Protein AF-A0A7Y3H0H1-F1 (afdb_monomer)

Secondary structure (DSSP, 8-state):
-EETTEE---SSSS--EEEEEEE-SS--EEEEEEEEGGG-GGG-HHHHHHTTSTTTT--TTSSSTTTT---GGGS--

Foldseek 3Di:
DCFPNDDDDDPDPDFDKDWDWDADPVGDIDGPDMDGDVRCCVVVVVQVVLCPDPCRQVCPPPPDPPPVDDDPVPDDD

Radius of gyration: 16.42 Å; Cα contacts (8 Å, |Δi|>4): 63; chains: 1; bounding box: 45×38×40 Å

pLDDT: mean 87.2, std 6.64, range [69.38, 98.44]

Nearest PDB structures (foldseek):
  6qlc-assembly1_A-2  TM=4.703E-01  e=2.948E+00  Pseudomonas phage LUZ7

Solvent-accessible surface area (backbone atoms only — not comparable to full-atom values): 5299 Å² total; per-residue (Å²): 92,81,56,83,96,36,82,48,87,64,101,53,101,70,78,69,70,50,74,43,73,47,69,52,95,92,64,54,77,41,82,77,45,76,37,36,69,87,62,40,53,90,77,36,70,66,53,65,55,28,72,72,40,98,64,42,81,72,49,90,86,48,99,46,85,70,74,85,70,70,59,85,89,71,58,85,132

Structure (mmCIF, N/CA/C/O backbone):
data_AF-A0A7Y3H0H1-F1
#
_entry.id   AF-A0A7Y3H0H1-F1
#
loop_
_atom_site.group_PDB
_atom_site.id
_atom_site.type_symbol
_atom_site.label_atom_id
_atom_site.label_alt_id
_atom_site.label_comp_id
_atom_site.label_asym_id
_atom_site.label_entity_id
_atom_site.label_seq_id
_atom_site.pdbx_PDB_ins_code
_atom_site.Cartn_x
_atom_site.Cartn_y
_atom_site.Cartn_z
_atom_site.occupancy
_atom_site.B_iso_or_equiv
_atom_site.auth_seq_id
_atom_site.auth_comp_id
_atom_site.auth_asym_id
_atom_site.auth_atom_id
_atom_site.pdbx_PDB_model_num
ATOM 1 N N . MET A 1 1 ? -10.186 9.704 -11.423 1.00 77.81 1 MET A N 1
ATOM 2 C CA . MET A 1 1 ? -10.186 8.807 -10.248 1.00 77.81 1 MET A CA 1
ATOM 3 C C . MET A 1 1 ? -9.750 9.620 -9.036 1.00 77.81 1 MET A C 1
ATOM 5 O O . MET A 1 1 ? -8.906 10.494 -9.200 1.00 77.81 1 MET A O 1
ATOM 9 N N . TYR A 1 2 ? -10.319 9.385 -7.851 1.00 81.81 2 TYR A N 1
ATOM 10 C CA . TYR A 1 2 ? -9.822 9.989 -6.608 1.00 81.81 2 TYR A CA 1
ATOM 11 C C . TYR A 1 2 ? -8.921 8.974 -5.902 1.00 81.81 2 TYR A C 1
ATOM 13 O O . TYR A 1 2 ? -9.385 7.900 -5.524 1.00 81.81 2 TYR A O 1
ATOM 21 N N . TYR A 1 3 ? -7.627 9.269 -5.795 1.00 87.25 3 TYR A N 1
ATOM 22 C CA . TYR A 1 3 ? -6.630 8.337 -5.266 1.00 87.25 3 TYR A CA 1
ATOM 23 C C . TYR A 1 3 ? -5.508 9.104 -4.575 1.00 87.25 3 TYR A C 1
ATOM 25 O O . TYR A 1 3 ? -5.006 10.088 -5.115 1.00 87.25 3 TYR A O 1
ATOM 33 N N . ASN A 1 4 ? -5.101 8.651 -3.386 1.00 87.25 4 ASN A N 1
ATOM 34 C CA . ASN A 1 4 ? -4.100 9.337 -2.568 1.00 87.25 4 ASN A CA 1
ATOM 35 C C . ASN A 1 4 ? -4.444 10.822 -2.309 1.00 87.25 4 ASN A C 1
ATOM 37 O O . ASN A 1 4 ? -3.613 11.709 -2.500 1.00 87.25 4 ASN A O 1
ATOM 41 N N . TYR A 1 5 ? -5.702 11.082 -1.932 1.00 86.75 5 TYR A N 1
ATOM 42 C CA . TYR A 1 5 ? -6.260 12.406 -1.600 1.00 86.75 5 TYR A CA 1
ATOM 43 C C . TYR A 1 5 ? -6.179 13.473 -2.700 1.00 86.75 5 TYR A C 1
ATOM 45 O O . TYR A 1 5 ? -6.321 14.667 -2.433 1.00 86.75 5 TYR A O 1
ATOM 53 N N . LYS A 1 6 ? -5.981 13.053 -3.950 1.00 87.00 6 LYS A N 1
ATOM 54 C CA . LYS A 1 6 ? -5.965 13.936 -5.113 1.00 87.00 6 LYS A CA 1
ATOM 55 C C . LYS A 1 6 ? -6.808 13.363 -6.240 1.00 87.00 6 LYS A C 1
ATOM 57 O O . LYS A 1 6 ? -6.917 12.146 -6.408 1.00 87.00 6 LYS A O 1
ATOM 62 N N . GLU A 1 7 ? -7.373 14.256 -7.041 1.00 86.50 7 GLU A N 1
ATOM 63 C CA . GLU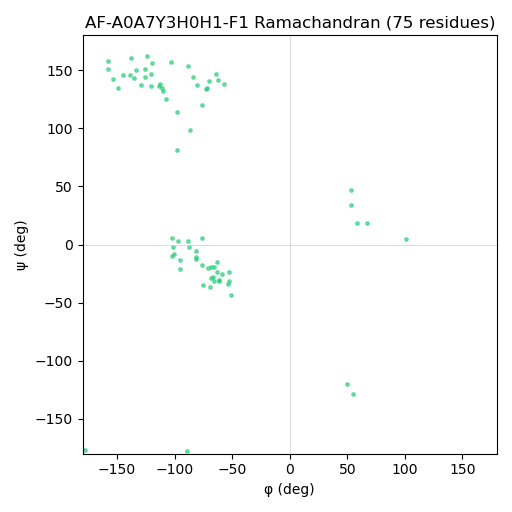 A 1 7 ? -7.892 13.867 -8.343 1.00 86.50 7 GLU A CA 1
ATOM 64 C C . GLU A 1 7 ? -6.728 13.585 -9.295 1.00 86.50 7 GLU A C 1
ATOM 66 O O . GLU A 1 7 ? -5.751 14.333 -9.364 1.00 86.50 7 GLU A O 1
ATOM 71 N N . GLY A 1 8 ? -6.815 12.468 -10.012 1.00 83.25 8 GLY A N 1
ATOM 72 C CA . GLY A 1 8 ? -5.797 12.066 -10.969 1.00 83.25 8 GLY A CA 1
ATOM 73 C C . GLY A 1 8 ? -6.146 10.778 -11.706 1.00 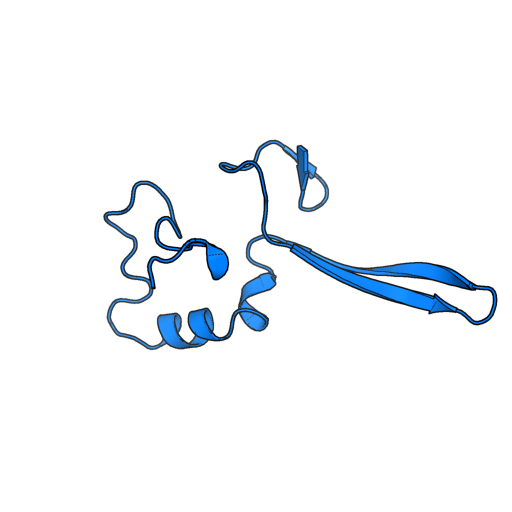83.25 8 GLY A C 1
ATOM 74 O O . GLY A 1 8 ? -7.233 10.207 -11.553 1.00 83.25 8 GLY A O 1
ATOM 75 N N . GLY A 1 9 ? -5.204 10.342 -12.537 1.00 77.88 9 GLY A N 1
ATOM 76 C CA . GLY A 1 9 ? -5.207 9.026 -13.164 1.00 77.88 9 GLY A CA 1
ATOM 77 C C . GLY A 1 9 ? -4.218 8.091 -12.475 1.00 77.88 9 GLY A C 1
ATOM 78 O O . GLY A 1 9 ? -3.251 8.538 -11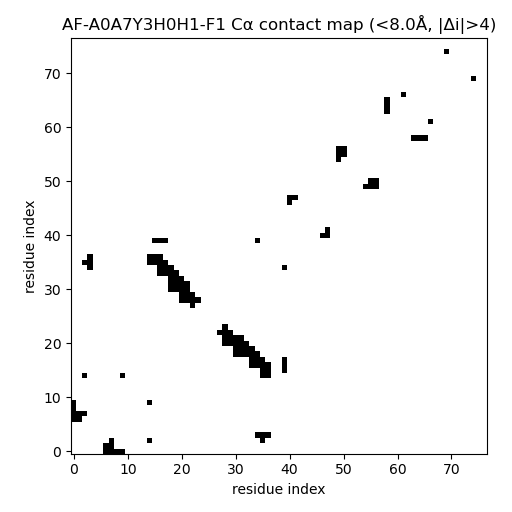.854 1.00 77.88 9 GLY A O 1
ATOM 79 N N . PHE A 1 10 ? -4.457 6.794 -12.613 1.00 78.75 10 PHE A N 1
ATOM 80 C CA . PHE A 1 10 ? -3.492 5.747 -12.310 1.00 78.75 10 PHE A CA 1
ATOM 81 C C . PHE A 1 10 ? -3.353 4.864 -13.560 1.00 78.75 10 PHE A C 1
ATOM 83 O O . PHE A 1 10 ? -4.304 4.808 -14.343 1.00 78.75 10 PHE A O 1
ATOM 90 N N . PRO A 1 11 ? -2.197 4.221 -13.804 1.00 75.44 11 PRO A N 1
ATOM 91 C CA . PRO A 1 11 ? -1.964 3.472 -15.044 1.00 75.44 11 PRO A CA 1
ATOM 92 C C . PRO A 1 11 ? -2.903 2.272 -15.246 1.00 75.44 11 PRO A C 1
ATOM 94 O O . PRO A 1 11 ? -2.996 1.748 -16.350 1.00 75.44 11 PRO A O 1
ATOM 97 N N . THR A 1 12 ? -3.592 1.840 -14.189 1.00 75.06 12 THR A N 1
ATOM 98 C CA . THR A 1 12 ? -4.496 0.686 -14.166 1.00 75.06 12 THR A CA 1
ATOM 99 C C . THR A 1 12 ? -5.892 1.087 -13.686 1.00 75.06 12 THR A C 1
ATOM 101 O O . THR A 1 12 ? -6.081 2.133 -13.063 1.00 75.06 12 THR A O 1
ATOM 104 N N . THR A 1 13 ? -6.893 0.244 -13.965 1.00 79.69 13 THR A N 1
ATOM 105 C CA . THR A 1 13 ? -8.286 0.454 -13.522 1.00 79.69 13 THR A CA 1
ATOM 106 C C . THR A 1 13 ? -8.466 0.309 -12.011 1.00 79.69 13 THR A C 1
ATOM 108 O O . THR A 1 13 ? -9.443 0.807 -11.461 1.00 79.69 13 THR A O 1
ATOM 111 N N . GLU A 1 14 ? -7.523 -0.354 -11.342 1.00 78.94 14 GLU A N 1
ATOM 112 C CA . GLU A 1 14 ? -7.483 -0.532 -9.893 1.00 78.94 14 GLU A CA 1
ATOM 113 C C . GLU A 1 14 ? -6.150 -0.057 -9.329 1.00 78.94 14 GLU A C 1
ATOM 115 O O . GLU A 1 14 ? -5.107 -0.250 -9.954 1.00 78.94 14 GLU A O 1
ATOM 120 N N . CYS A 1 15 ? -6.182 0.523 -8.131 1.00 84.56 15 CYS A N 1
ATOM 121 C CA . CYS A 1 15 ? -4.993 1.007 -7.441 1.00 84.56 15 CYS A CA 1
ATOM 122 C C . CYS A 1 15 ? -4.823 0.309 -6.096 1.00 84.56 15 CYS A C 1
ATOM 124 O O . CYS A 1 15 ? -5.821 0.056 -5.418 1.00 84.56 15 CYS A O 1
ATOM 126 N N . PRO A 1 16 ? -3.578 0.082 -5.651 1.00 85.69 16 PRO A N 1
ATOM 127 C CA . PRO A 1 16 ? -3.332 -0.510 -4.351 1.00 85.69 16 PRO A CA 1
ATOM 128 C C . PRO A 1 16 ? -3.647 0.499 -3.235 1.00 85.69 16 PRO A C 1
ATOM 130 O O . PRO A 1 16 ? -3.247 1.666 -3.283 1.00 85.69 16 PRO A O 1
ATOM 133 N N . GLY A 1 17 ? -4.353 0.040 -2.206 1.00 91.31 17 GLY A N 1
ATOM 134 C CA . GLY A 1 17 ? -4.709 0.836 -1.037 1.00 91.31 17 GLY A CA 1
ATOM 135 C C . GLY A 1 17 ? -5.023 -0.056 0.157 1.00 91.31 17 GLY A C 1
ATOM 136 O O . GLY A 1 17 ? -5.482 -1.184 -0.012 1.00 91.31 17 GLY A O 1
ATOM 137 N N . ILE A 1 18 ? -4.776 0.455 1.359 1.00 91.94 18 ILE A N 1
ATOM 138 C CA . ILE A 1 18 ? -5.216 -0.163 2.609 1.00 91.94 18 ILE A CA 1
ATOM 139 C C . ILE A 1 18 ? -5.928 0.896 3.436 1.00 91.94 18 ILE A C 1
ATOM 141 O O . ILE A 1 18 ? -5.458 2.031 3.535 1.00 91.94 18 ILE A O 1
ATOM 145 N N . SER A 1 19 ? -7.049 0.520 4.037 1.00 94.31 19 SER A N 1
ATOM 146 C CA . SER A 1 19 ? -7.847 1.406 4.875 1.00 94.31 19 SER A CA 1
ATOM 147 C C . SER A 1 19 ? -8.256 0.678 6.147 1.00 94.31 19 SER A C 1
ATOM 149 O O . SER A 1 19 ? -8.549 -0.517 6.114 1.00 94.31 19 SER A O 1
ATOM 151 N N . ALA A 1 20 ? -8.293 1.402 7.262 1.00 96.38 20 ALA A N 1
ATOM 152 C CA . ALA A 1 20 ? -8.861 0.922 8.512 1.00 96.38 20 ALA A CA 1
ATOM 153 C C . ALA A 1 20 ? -10.109 1.735 8.849 1.00 96.38 20 ALA A C 1
ATOM 155 O O . ALA A 1 20 ? -10.121 2.966 8.745 1.00 96.38 20 ALA A O 1
ATOM 156 N N . PHE A 1 21 ? -11.144 1.023 9.279 1.00 98.00 21 PHE A N 1
ATOM 157 C CA . PHE A 1 21 ? -12.387 1.610 9.743 1.00 98.00 21 PHE A CA 1
ATOM 158 C C . PHE A 1 21 ? -12.628 1.189 11.186 1.00 98.00 21 PHE A C 1
ATOM 160 O O . PHE A 1 21 ? -12.428 0.025 11.536 1.00 98.00 21 PHE A O 1
ATOM 167 N N . ALA A 1 22 ? -13.053 2.132 12.016 1.00 98.25 22 ALA A N 1
ATOM 168 C CA . ALA A 1 22 ? -13.471 1.871 13.385 1.00 98.25 22 ALA A CA 1
ATOM 169 C C . ALA A 1 22 ? -14.971 2.126 13.497 1.00 98.25 22 ALA A C 1
ATOM 171 O O . ALA A 1 22 ? -15.471 3.097 12.936 1.00 98.25 22 ALA A O 1
ATOM 172 N N . LYS A 1 23 ? -15.675 1.254 14.215 1.00 98.44 23 LYS A N 1
ATOM 173 C CA . LYS A 1 23 ? -17.086 1.430 14.545 1.00 98.44 23 LYS A CA 1
ATOM 174 C C . LYS A 1 23 ? -17.207 1.714 16.036 1.00 98.44 23 LYS A C 1
ATOM 176 O O . LYS A 1 23 ? -16.582 1.001 16.821 1.00 98.44 23 LYS A O 1
ATOM 181 N N . ASP A 1 24 ? -17.974 2.728 16.410 1.00 98.12 24 ASP A N 1
ATOM 182 C CA . ASP A 1 24 ? -18.224 3.036 17.820 1.00 98.12 24 ASP A CA 1
ATOM 183 C C . ASP A 1 24 ? -19.452 2.297 18.387 1.00 98.12 24 ASP A C 1
ATOM 185 O O . ASP A 1 24 ? -20.091 1.478 17.717 1.00 98.12 24 ASP A O 1
ATOM 189 N N . GLU A 1 25 ? -19.766 2.569 19.655 1.00 98.25 25 GLU A N 1
ATOM 190 C CA . GLU A 1 25 ? -20.906 1.971 20.360 1.00 98.25 25 GLU A CA 1
ATOM 191 C C . GLU A 1 25 ? -22.266 2.447 19.821 1.00 98.25 25 GLU A C 1
ATOM 193 O O . GLU A 1 25 ? -23.237 1.690 19.870 1.00 98.25 25 GLU A O 1
ATOM 198 N N . ALA A 1 26 ? -22.341 3.670 19.282 1.00 98.19 26 ALA A N 1
ATOM 199 C CA . ALA A 1 26 ? -23.547 4.216 18.652 1.00 98.19 26 ALA A CA 1
ATOM 200 C C . ALA A 1 26 ? -23.787 3.627 17.249 1.00 98.19 26 ALA A C 1
ATOM 202 O O . ALA A 1 26 ? -24.905 3.648 16.732 1.00 98.19 26 ALA A O 1
ATOM 203 N N . GLY A 1 27 ? -22.748 3.035 16.667 1.00 97.94 27 GLY A N 1
ATOM 204 C CA . GLY A 1 27 ? -22.761 2.373 15.379 1.00 97.94 27 GL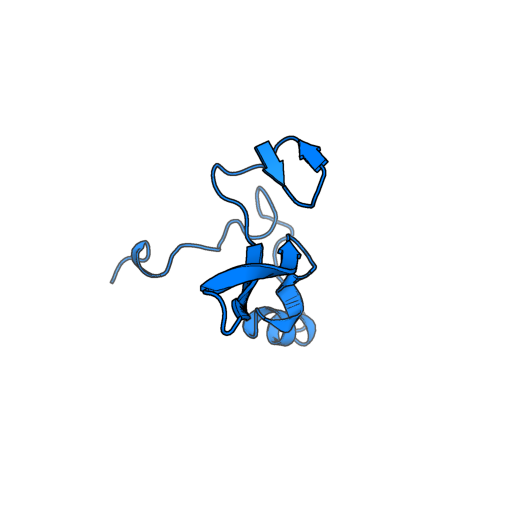Y A CA 1
ATOM 205 C C . GLY A 1 27 ? -22.186 3.205 14.237 1.00 97.94 27 GLY A C 1
ATOM 206 O O . GLY A 1 27 ? -22.212 2.723 13.099 1.00 97.94 27 GLY A O 1
ATOM 207 N N . ASP A 1 28 ? -21.642 4.385 14.531 1.00 98.38 28 ASP A N 1
ATOM 208 C CA . ASP A 1 28 ? -21.003 5.262 13.557 1.00 98.38 28 ASP A CA 1
ATOM 209 C C . ASP A 1 28 ? -19.681 4.654 13.078 1.00 98.38 28 ASP A C 1
ATOM 211 O O . ASP A 1 28 ? -18.934 4.043 13.847 1.00 98.38 28 ASP A O 1
ATOM 215 N N . ILE A 1 29 ? -19.395 4.796 11.779 1.00 98.12 29 ILE A N 1
ATOM 216 C CA . ILE A 1 29 ? -18.186 4.262 11.142 1.00 98.12 29 ILE A CA 1
ATOM 217 C C . ILE A 1 29 ? -17.238 5.408 10.805 1.00 98.12 29 ILE A C 1
ATOM 219 O O . ILE A 1 29 ? -17.572 6.322 10.051 1.00 98.12 29 ILE A O 1
ATOM 223 N N . PHE A 1 30 ? -16.012 5.299 11.299 1.00 97.69 30 PHE A N 1
ATOM 224 C CA . PHE A 1 30 ? -14.942 6.264 11.109 1.00 97.69 30 PHE A CA 1
ATOM 225 C C . PHE A 1 30 ? -13.853 5.673 10.227 1.00 97.69 30 PHE A C 1
ATOM 227 O O . PHE A 1 30 ? -13.400 4.552 10.448 1.00 97.69 30 PHE A O 1
ATOM 234 N N . HIS A 1 31 ? -13.385 6.451 9.258 1.00 96.00 31 HIS A N 1
ATOM 235 C CA . HIS A 1 31 ? -12.210 6.121 8.464 1.00 96.00 31 HIS A CA 1
ATOM 236 C C . HIS A 1 31 ? -10.958 6.618 9.199 1.00 96.00 31 HIS A C 1
ATOM 238 O O . HIS A 1 31 ? -10.644 7.807 9.166 1.00 96.00 31 HIS A O 1
ATOM 244 N N . THR A 1 32 ? -10.274 5.724 9.911 1.00 96.56 32 THR A N 1
ATOM 245 C CA . THR A 1 32 ? -9.222 6.101 10.873 1.00 96.56 32 THR A CA 1
ATOM 246 C C . THR A 1 32 ? -7.816 6.061 10.289 1.00 96.56 32 THR A C 1
ATOM 248 O O . THR A 1 32 ? -6.915 6.716 10.809 1.00 96.56 32 THR A O 1
ATOM 251 N N . TYR A 1 33 ? -7.618 5.319 9.203 1.00 94.31 33 TYR A N 1
ATOM 252 C CA . TYR A 1 33 ? -6.339 5.238 8.513 1.00 94.31 33 TYR A CA 1
ATOM 253 C C . TYR A 1 33 ? -6.547 4.895 7.047 1.00 94.31 33 TYR A C 1
ATOM 255 O O . TYR A 1 33 ? -7.383 4.057 6.716 1.00 94.31 33 TYR A O 1
ATOM 263 N N . SER A 1 34 ? -5.727 5.489 6.189 1.00 92.88 34 SER A N 1
ATOM 264 C CA . SER A 1 34 ? -5.548 5.028 4.823 1.00 92.88 34 SER A CA 1
ATOM 265 C C . SER A 1 34 ? -4.119 5.228 4.368 1.00 92.88 34 SER A C 1
ATOM 267 O O . SER A 1 34 ? -3.481 6.225 4.709 1.00 92.88 34 SER A O 1
ATOM 269 N N . SER A 1 35 ? -3.653 4.300 3.544 1.00 92.06 35 SER A N 1
ATOM 270 C CA . SER A 1 35 ? -2.387 4.405 2.840 1.00 92.06 35 SER A CA 1
ATOM 271 C C . SER A 1 35 ? -2.545 3.914 1.408 1.00 92.06 35 SER A C 1
ATOM 273 O O . SER A 1 35 ? -3.332 3.010 1.123 1.00 92.06 35 SER A O 1
ATOM 275 N N . TYR A 1 36 ? -1.809 4.541 0.501 1.00 90.38 36 TYR A N 1
ATOM 276 C CA . TYR A 1 36 ? -1.914 4.338 -0.938 1.00 90.38 36 TYR A CA 1
ATOM 277 C C . TYR A 1 36 ? -0.518 4.277 -1.546 1.00 90.38 36 TYR A C 1
ATOM 279 O O . TYR A 1 36 ? 0.440 4.811 -0.982 1.00 90.38 36 TYR A O 1
ATOM 287 N N . ALA A 1 37 ? -0.415 3.707 -2.744 1.00 85.00 37 ALA A N 1
ATOM 288 C CA . ALA A 1 37 ? 0.818 3.659 -3.524 1.00 85.00 37 ALA A CA 1
ATOM 289 C C . ALA A 1 37 ? 1.998 3.155 -2.676 1.00 85.00 37 ALA A C 1
ATOM 291 O O . ALA A 1 37 ? 1.939 2.053 -2.141 1.00 85.00 37 ALA A O 1
ATOM 292 N N . ARG A 1 38 ? 3.035 3.989 -2.531 1.00 83.06 38 ARG A N 1
ATOM 293 C CA . ARG A 1 38 ? 4.268 3.685 -1.802 1.00 83.06 38 ARG A CA 1
ATOM 294 C C . ARG A 1 38 ? 4.165 3.741 -0.269 1.00 83.06 38 ARG A C 1
ATOM 296 O O . ARG A 1 38 ? 5.162 3.695 0.448 1.00 83.06 38 ARG A O 1
ATOM 303 N N . GLY A 1 39 ? 2.965 3.939 0.259 1.00 87.38 39 GLY A N 1
ATOM 304 C CA . GLY A 1 39 ? 2.724 3.821 1.691 1.00 87.38 39 GLY A CA 1
ATOM 305 C C . GLY A 1 39 ? 2.362 2.395 2.121 1.00 87.38 39 GLY A C 1
ATOM 306 O O . GLY A 1 39 ? 2.031 2.188 3.289 1.00 87.38 39 GLY A O 1
ATOM 307 N N . LEU A 1 40 ? 2.365 1.429 1.195 1.00 87.94 40 LEU A N 1
ATOM 308 C CA . LEU A 1 40 ? 1.935 0.047 1.429 1.00 87.94 40 LEU A CA 1
ATOM 309 C C . LEU A 1 40 ? 3.097 -0.925 1.630 1.00 87.94 40 LEU A C 1
ATOM 311 O O . LEU A 1 40 ? 2.869 -2.066 2.014 1.00 87.94 40 LEU A O 1
ATOM 315 N N . GLU A 1 41 ? 4.330 -0.483 1.409 1.00 84.88 41 GLU A N 1
ATOM 316 C CA . GLU A 1 41 ? 5.560 -1.278 1.441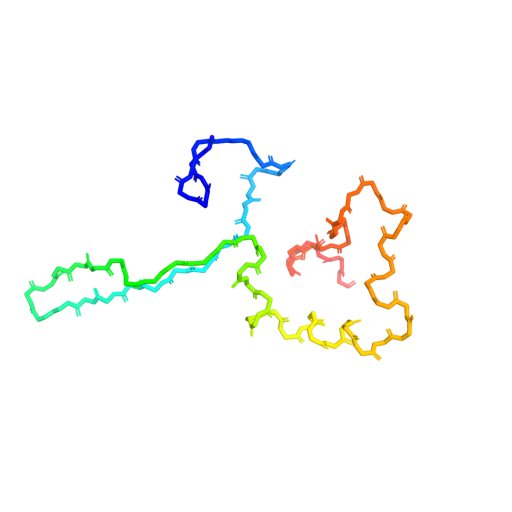 1.00 84.88 41 GLU A CA 1
ATOM 317 C C . GLU A 1 41 ? 5.672 -2.088 2.735 1.00 84.88 41 GLU A C 1
ATOM 319 O O . GLU A 1 41 ? 5.937 -3.285 2.689 1.00 84.88 41 GLU A O 1
ATOM 324 N N . SER A 1 42 ? 5.360 -1.475 3.880 1.00 83.62 42 SER A N 1
ATOM 325 C CA . SER A 1 42 ? 5.383 -2.144 5.188 1.00 83.62 42 SER A CA 1
ATOM 326 C C . SER A 1 42 ? 4.385 -3.302 5.310 1.00 83.62 42 SER A C 1
ATOM 328 O O . SER A 1 42 ? 4.581 -4.190 6.136 1.00 83.62 42 SER A O 1
ATOM 330 N N . PHE A 1 43 ? 3.321 -3.304 4.503 1.00 83.94 43 PHE A N 1
ATOM 331 C CA . PHE A 1 43 ? 2.308 -4.363 4.447 1.00 83.94 43 PHE A CA 1
ATOM 332 C C . PHE A 1 43 ? 2.594 -5.395 3.346 1.00 83.94 43 PHE A C 1
ATOM 334 O O . PHE A 1 43 ? 2.009 -6.477 3.342 1.00 83.94 43 PHE A O 1
ATOM 341 N N . LEU A 1 44 ? 3.511 -5.092 2.425 1.00 82.19 44 LEU A N 1
ATOM 342 C CA . LEU A 1 44 ? 3.916 -5.967 1.330 1.00 82.19 44 LEU A CA 1
ATOM 343 C C . LEU A 1 44 ? 5.207 -6.692 1.715 1.00 82.19 44 LEU A C 1
ATOM 345 O O . LEU A 1 44 ? 6.300 -6.313 1.303 1.00 82.19 44 LEU A O 1
ATOM 349 N N . GLY A 1 45 ? 5.078 -7.772 2.494 1.00 80.75 45 GLY A N 1
ATOM 350 C CA . GLY A 1 45 ? 6.226 -8.503 3.053 1.00 80.75 45 GLY A CA 1
ATOM 351 C C . GLY A 1 45 ? 7.283 -8.929 2.024 1.00 80.75 45 GLY A C 1
ATOM 352 O O . GLY A 1 45 ? 8.471 -8.938 2.335 1.00 80.75 45 GLY A O 1
ATOM 353 N N . VAL A 1 46 ? 6.874 -9.207 0.780 1.00 81.44 46 VAL A N 1
ATOM 354 C CA . VAL A 1 46 ? 7.792 -9.548 -0.317 1.00 81.44 46 VAL A CA 1
ATOM 355 C C . VAL A 1 46 ? 8.707 -8.382 -0.715 1.00 81.44 46 VAL A C 1
ATOM 357 O O . VAL A 1 46 ? 9.852 -8.619 -1.080 1.00 81.44 46 VAL A O 1
ATOM 360 N N . TYR A 1 47 ? 8.271 -7.124 -0.596 1.00 80.12 47 TYR A N 1
ATOM 361 C CA . TYR A 1 47 ? 9.091 -5.965 -0.981 1.00 80.12 47 TYR A CA 1
ATOM 362 C C . TYR A 1 47 ? 10.279 -5.757 -0.054 1.00 80.12 47 TYR A C 1
ATOM 364 O O . TYR A 1 47 ? 11.374 -5.497 -0.541 1.00 80.12 47 TYR A O 1
ATOM 372 N N . ASN A 1 48 ? 10.109 -6.014 1.243 1.00 84.12 48 ASN A N 1
ATOM 373 C CA . ASN A 1 48 ? 11.231 -5.993 2.180 1.00 84.12 48 ASN A CA 1
ATOM 374 C C . ASN A 1 48 ? 12.301 -7.044 1.822 1.00 84.12 48 ASN A C 1
ATOM 376 O O . ASN A 1 48 ? 13.483 -6.833 2.076 1.00 84.12 48 ASN A O 1
ATOM 380 N N . LEU A 1 49 ? 11.905 -8.173 1.217 1.00 85.88 49 LEU A N 1
ATOM 381 C CA . LEU A 1 49 ? 12.851 -9.179 0.720 1.00 85.88 49 LEU A CA 1
ATOM 382 C C . LEU A 1 49 ? 13.537 -8.731 -0.578 1.00 85.88 49 LEU A C 1
ATOM 384 O O . LEU A 1 49 ? 14.713 -9.031 -0.776 1.00 85.88 49 LEU A O 1
ATOM 388 N N . LEU A 1 50 ? 12.836 -7.999 -1.448 1.00 86.12 50 LEU A N 1
ATOM 3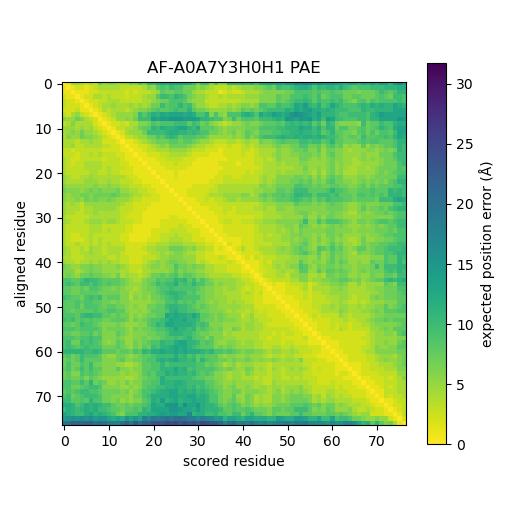89 C CA . LEU A 1 50 ? 13.423 -7.454 -2.676 1.00 86.12 50 LEU A CA 1
ATOM 390 C C . LEU A 1 50 ? 14.493 -6.389 -2.392 1.00 86.12 50 LEU A C 1
ATOM 392 O O . LEU A 1 50 ? 15.429 -6.251 -3.172 1.00 86.12 50 LEU A O 1
ATOM 396 N N . ASP A 1 51 ? 14.406 -5.679 -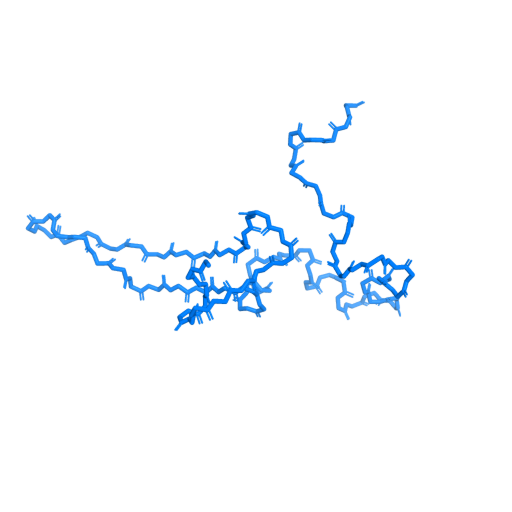1.268 1.00 84.44 51 ASP A N 1
ATOM 397 C CA . ASP A 1 51 ? 15.394 -4.657 -0.899 1.00 84.44 51 ASP A CA 1
ATOM 398 C C . ASP A 1 51 ? 16.758 -5.242 -0.484 1.00 84.44 51 ASP A C 1
ATOM 400 O O . ASP A 1 51 ? 17.768 -4.537 -0.524 1.00 84.44 51 ASP A O 1
ATOM 404 N N . ILE A 1 52 ? 16.815 -6.527 -0.107 1.00 90.62 52 ILE A N 1
ATOM 405 C CA . ILE A 1 52 ? 18.055 -7.188 0.343 1.00 90.62 52 ILE A CA 1
ATOM 406 C C . ILE A 1 52 ? 18.707 -8.080 -0.721 1.00 90.62 52 ILE A C 1
ATOM 408 O O . ILE A 1 52 ? 19.832 -8.545 -0.521 1.00 90.62 52 ILE A O 1
ATOM 412 N N . VAL A 1 53 ? 18.036 -8.346 -1.846 1.00 90.50 53 VAL A N 1
ATOM 413 C CA . VAL A 1 53 ? 18.629 -9.134 -2.937 1.00 90.50 53 VAL A CA 1
ATOM 414 C C . VAL A 1 53 ? 19.492 -8.244 -3.846 1.00 90.50 53 VAL A C 1
ATOM 416 O O . VAL A 1 53 ? 19.116 -7.106 -4.120 1.00 90.50 53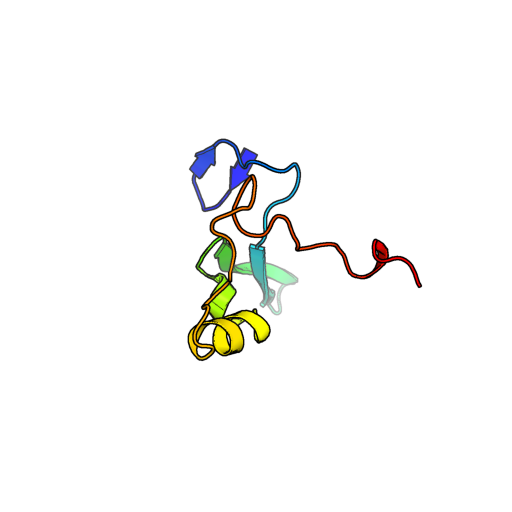 VAL A O 1
ATOM 419 N N . PRO A 1 54 ? 20.628 -8.734 -4.393 1.00 92.88 54 PRO A N 1
ATOM 420 C CA . PRO A 1 54 ? 21.559 -7.903 -5.173 1.00 92.88 54 PRO A CA 1
ATOM 421 C C . PRO A 1 54 ? 20.962 -7.232 -6.415 1.00 92.88 54 PRO A C 1
ATOM 423 O O . PRO A 1 54 ? 21.468 -6.211 -6.870 1.00 92.88 54 PRO A O 1
ATOM 426 N N . LYS A 1 55 ? 19.902 -7.813 -6.984 1.00 91.06 55 LYS A N 1
ATOM 427 C CA . LYS A 1 55 ? 19.206 -7.266 -8.154 1.00 91.06 55 LYS A CA 1
ATOM 428 C C . LYS A 1 55 ? 18.094 -6.271 -7.803 1.00 91.06 55 LYS A C 1
ATOM 430 O O . LYS A 1 55 ? 17.451 -5.729 -8.703 1.00 91.06 55 LYS A O 1
ATOM 435 N N . GLY A 1 56 ? 17.838 -6.039 -6.516 1.00 88.44 56 GLY A N 1
ATOM 436 C CA . GLY A 1 56 ? 16.661 -5.307 -6.075 1.00 88.44 56 GLY A CA 1
ATOM 437 C C . GLY A 1 56 ? 15.387 -5.945 -6.635 1.00 88.44 56 GLY A C 1
ATOM 438 O O . GLY A 1 56 ? 15.193 -7.158 -6.583 1.00 88.44 56 GLY A O 1
ATOM 439 N N . ARG A 1 57 ? 14.547 -5.119 -7.262 1.00 86.25 57 ARG A N 1
ATOM 440 C CA . ARG A 1 57 ? 13.290 -5.557 -7.885 1.00 86.25 57 ARG A CA 1
ATOM 441 C C . ARG A 1 57 ? 13.453 -6.165 -9.292 1.00 86.25 57 ARG A C 1
ATOM 443 O O . ARG A 1 57 ? 12.497 -6.740 -9.788 1.00 86.25 57 ARG A O 1
ATOM 450 N N . ASP A 1 58 ? 14.619 -6.027 -9.935 1.00 90.81 58 ASP A N 1
ATOM 451 C CA . ASP A 1 58 ? 14.893 -6.486 -11.319 1.00 90.81 58 ASP A CA 1
ATOM 452 C C . ASP A 1 58 ? 13.876 -5.977 -12.380 1.00 90.81 58 ASP A C 1
ATOM 454 O O . ASP A 1 58 ? 13.551 -6.667 -13.341 1.00 90.81 58 ASP A O 1
ATOM 458 N N . GLU A 1 59 ? 13.347 -4.753 -12.217 1.00 90.06 59 GLU A N 1
ATOM 459 C CA . GLU A 1 59 ? 12.247 -4.204 -13.046 1.00 90.06 59 GLU A CA 1
ATOM 460 C C . GLU A 1 59 ? 12.701 -3.303 -14.214 1.00 90.06 59 GLU A C 1
ATOM 462 O O . GLU A 1 59 ? 11.864 -2.737 -14.913 1.00 90.06 59 GLU A O 1
ATOM 467 N N . SER A 1 60 ? 14.006 -3.126 -14.456 1.00 90.06 60 SER A N 1
ATOM 468 C CA . SER A 1 60 ? 14.505 -2.120 -15.418 1.00 90.06 60 SER A CA 1
ATOM 469 C C . SER A 1 60 ? 14.129 -2.382 -16.882 1.00 90.06 60 SER A C 1
ATOM 471 O O . SER A 1 60 ? 14.210 -1.468 -17.696 1.00 90.06 60 SER A O 1
ATOM 473 N N . ASN A 1 61 ? 13.757 -3.619 -17.218 1.00 92.06 61 ASN A N 1
ATOM 474 C CA . ASN A 1 61 ? 13.383 -4.036 -18.574 1.00 92.06 61 ASN A CA 1
ATOM 475 C C . ASN A 1 61 ? 11.862 -4.159 -18.768 1.00 92.06 61 ASN A C 1
ATOM 477 O O . ASN A 1 61 ? 11.427 -4.647 -19.808 1.00 92.06 61 ASN A O 1
ATOM 481 N N . LEU A 1 62 ? 11.068 -3.770 -17.768 1.00 89.25 62 LEU A N 1
ATOM 482 C CA . LEU A 1 62 ? 9.610 -3.858 -17.808 1.00 89.25 62 LEU A CA 1
ATOM 483 C C . LEU A 1 62 ? 8.999 -2.600 -18.419 1.00 89.25 62 LEU A C 1
ATOM 485 O O . LEU A 1 62 ? 9.556 -1.503 -18.316 1.00 89.25 62 LEU A O 1
ATOM 489 N N . SER A 1 63 ? 7.814 -2.751 -19.004 1.00 88.56 63 SER A N 1
ATOM 490 C CA . SER A 1 63 ? 7.048 -1.634 -19.571 1.00 88.56 63 SER A CA 1
ATOM 491 C C . SER A 1 63 ? 6.674 -0.606 -18.495 1.00 88.56 63 SER A C 1
ATOM 493 O O . SER A 1 63 ? 6.563 0.589 -18.773 1.00 88.56 63 SER A O 1
ATOM 495 N N . TYR A 1 64 ? 6.465 -1.074 -17.261 1.00 83.31 64 TYR A N 1
ATOM 496 C CA . TYR A 1 64 ? 6.205 -0.273 -16.068 1.00 83.31 64 TYR A CA 1
ATOM 497 C C . TYR A 1 64 ? 6.568 -1.068 -14.800 1.00 83.31 64 TYR A C 1
ATOM 499 O O . TYR A 1 64 ? 6.621 -2.299 -14.809 1.00 83.31 64 TYR A O 1
ATOM 507 N N . SER A 1 65 ? 6.817 -0.373 -13.685 1.00 81.62 65 SER A N 1
ATOM 508 C CA . SER A 1 65 ? 7.085 -1.019 -12.391 1.00 81.62 65 SER A CA 1
ATOM 509 C C . SER A 1 65 ? 5.939 -1.943 -11.980 1.00 81.62 65 SER A C 1
ATOM 511 O O . SER A 1 65 ? 4.780 -1.546 -12.077 1.00 81.62 65 SER A O 1
ATOM 513 N N . MET A 1 66 ? 6.262 -3.126 -11.447 1.00 81.06 66 MET A N 1
ATOM 514 C CA . MET A 1 66 ? 5.297 -4.167 -11.047 1.00 81.06 66 MET A CA 1
ATOM 515 C C . MET A 1 66 ? 4.513 -4.847 -12.187 1.00 81.06 66 MET A C 1
ATOM 517 O O . MET A 1 66 ? 3.511 -5.492 -11.898 1.00 81.06 66 MET A O 1
ATOM 521 N N . GLU A 1 67 ? 4.948 -4.776 -13.452 1.00 84.88 67 GLU A N 1
ATOM 522 C CA . GLU A 1 67 ? 4.289 -5.479 -14.582 1.00 84.88 67 GLU A CA 1
ATOM 523 C C . GLU A 1 67 ? 4.095 -6.996 -14.348 1.00 84.88 67 GLU A C 1
ATOM 525 O O . GLU A 1 67 ? 3.185 -7.604 -14.901 1.00 84.88 67 GLU A O 1
ATOM 530 N N . TRP A 1 68 ? 4.909 -7.605 -13.483 1.00 82.06 68 TRP A N 1
ATOM 531 C CA . TRP A 1 68 ? 4.852 -9.022 -13.105 1.00 82.06 68 TRP A CA 1
ATOM 532 C C . TRP A 1 68 ? 3.800 -9.364 -12.032 1.00 82.06 68 TRP A C 1
ATOM 534 O O . TRP A 1 68 ? 3.572 -10.545 -11.757 1.00 82.06 68 TRP A O 1
ATOM 544 N N . VAL A 1 69 ? 3.187 -8.370 -11.381 1.00 80.31 69 VAL A N 1
ATOM 545 C CA . VAL A 1 69 ? 2.182 -8.606 -10.335 1.00 80.31 69 VAL A CA 1
ATOM 546 C C . VAL A 1 69 ? 0.865 -9.015 -10.985 1.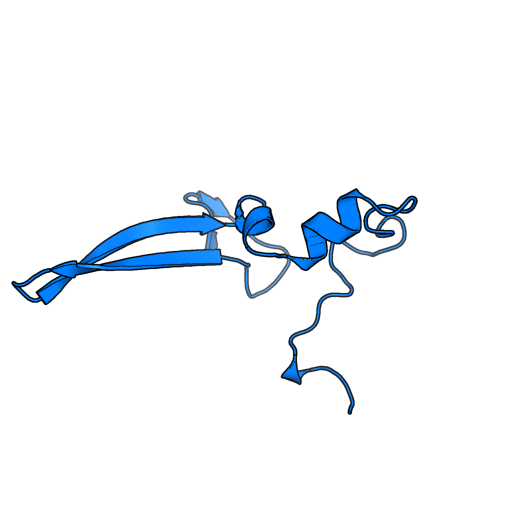00 80.31 69 VAL A C 1
ATOM 548 O O . VAL A 1 69 ? 0.250 -8.243 -11.717 1.00 80.31 69 VAL A O 1
ATOM 551 N N . GLN A 1 70 ? 0.390 -10.212 -10.655 1.00 79.00 70 GLN A N 1
ATOM 552 C CA . GLN A 1 70 ? -0.942 -10.685 -11.012 1.00 79.00 70 GLN A CA 1
ATOM 553 C C . GLN A 1 70 ? -1.743 -10.988 -9.751 1.00 79.00 70 GLN A C 1
ATOM 555 O O . GLN A 1 70 ? -1.193 -11.246 -8.675 1.00 79.00 70 GLN A O 1
ATOM 560 N N . ARG A 1 71 ? -3.071 -10.942 -9.874 1.00 80.81 71 ARG A N 1
ATOM 561 C CA . ARG A 1 71 ? -3.928 -11.436 -8.800 1.00 80.81 71 ARG A CA 1
ATOM 562 C C . ARG A 1 71 ? -3.700 -12.932 -8.637 1.00 80.81 71 ARG A C 1
ATOM 564 O O . ARG A 1 71 ? -3.452 -13.638 -9.609 1.00 80.81 71 ARG A O 1
ATOM 571 N N . HIS A 1 72 ? -3.809 -13.406 -7.401 1.00 81.25 72 HIS A N 1
ATOM 572 C CA . HIS A 1 72 ? -3.587 -14.811 -7.065 1.00 81.25 72 HIS A CA 1
ATOM 573 C C . HIS A 1 72 ? -4.434 -15.778 -7.914 1.00 81.25 72 HIS A C 1
ATOM 575 O O . HIS A 1 72 ? -3.964 -16.853 -8.261 1.00 81.25 72 HIS A O 1
ATOM 581 N N . ASP A 1 73 ? -5.649 -15.373 -8.286 1.00 87.88 73 ASP A N 1
ATOM 582 C CA . ASP A 1 73 ? -6.598 -16.128 -9.112 1.00 87.88 73 ASP A CA 1
ATOM 583 C C . ASP A 1 73 ? -6.332 -16.051 -10.627 1.00 87.88 73 ASP A C 1
ATOM 585 O O . ASP A 1 73 ? -7.025 -16.703 -11.401 1.00 87.88 73 ASP A O 1
ATOM 589 N N . SER A 1 74 ? -5.361 -15.245 -11.060 1.00 85.50 74 SER A N 1
ATOM 590 C CA . SER A 1 74 ? -5.020 -15.030 -12.474 1.00 85.50 74 SER A CA 1
ATOM 591 C C . SER A 1 74 ? -3.782 -15.810 -12.926 1.00 85.50 74 SER A C 1
ATOM 593 O O . SER A 1 74 ? -3.401 -15.709 -14.090 1.00 85.50 74 SER A O 1
ATOM 595 N N . TYR A 1 75 ? -3.140 -16.549 -12.020 1.00 82.44 75 TYR A N 1
ATOM 596 C CA . TYR A 1 75 ? -2.043 -17.451 -12.358 1.00 82.44 75 TYR A CA 1
ATOM 597 C C . TYR A 1 75 ? -2.602 -18.771 -12.904 1.00 82.44 75 TYR A C 1
ATOM 599 O O . TYR A 1 75 ? -3.558 -19.315 -12.350 1.00 82.44 75 TYR A O 1
ATOM 607 N N . ASP A 1 76 ? -1.986 -19.295 -13.966 1.00 82.25 76 ASP A N 1
ATOM 608 C CA . ASP A 1 76 ? -2.234 -20.667 -14.411 1.00 82.25 76 ASP A CA 1
ATOM 609 C C . ASP A 1 76 ? -1.814 -21.652 -13.302 1.00 82.25 76 ASP A C 1
ATOM 611 O O . ASP A 1 76 ? -0.830 -21.414 -12.594 1.00 82.25 76 ASP A O 1
ATOM 615 N N . ALA A 1 77 ? -2.588 -22.728 -13.129 1.00 69.38 77 ALA A N 1
ATOM 616 C CA . ALA A 1 77 ? -2.348 -23.757 -12.111 1.00 69.38 77 ALA A CA 1
ATOM 617 C C . ALA A 1 77 ? -1.118 -24.629 -12.407 1.00 69.38 77 ALA A C 1
ATOM 619 O O . ALA A 1 77 ? -0.902 -24.975 -13.592 1.00 69.38 77 ALA A O 1
#

Mean predicted aligned error: 5.97 Å

Sequence (77 aa):
MYYNYKEGGFPTTECPGISAFAKDEAGDIFHTYSSYARGLESFLGVYNLLDIVPKGRDESNLSYSMEWVQRHDSYDA